Protein 6IIP (pdb70)

Organism: Homo sapiens (NCBI:txid9606)

Foldseek 3Di:
DLADFFFWWFFDDPPDARFTWTQHDDDPPDDADDPQWTWIQTALVRDIDIGHPVRIGGCVVCCVPRVDDDPDPSRVRRSVCVVPPRPD/DDDFPFWKFFADPPDARFTWTFHDDDPPHDDDDPQWTWIATALVRDIDIDHPVGIGGCVVCCVPRVDDDPDRSRVRRSVCVPPPVPD

Radius of gyration: 16.04 Å; Cα contacts (8 Å, |Δi|>4): 344; chains: 2; bounding box: 36×36×45 Å

Secondary structure (DSSP, 8-state):
----TT-EEEE--TTS--EEEEE--PPTTSPPPPTT-EEEEETTT--EEEE-GGGEEEHHHHHHHH----S-HHHHHHHHHHHH-TT-/---TT-EEEE--TTS--EEEEEPP--TTSPPPPTT-EEEEETTT--EEEE-GGGEEEHHHHHHHH----S-HHHHHHHHHHHH-TT-

InterPro domains:
  IPR000313 PWWP domain [PF00855] (12-91)
  IPR000313 PWWP domain [PS50812] (11-68)
  IPR000313 PWWP domain [SM00293] (9-66)

Nearest PDB structures (foldseek):
  6iip-assembly2_B  TM=9.957E-01  e=1.037E-15  Homo sapiens
  6iiq-assembly1_C  TM=9.474E-01  e=8.184E-15  Homo sapiens
  7hhi-assembly1_A  TM=9.814E-01  e=5.064E-14  Homo sapiens
  9grv-assembly3_C  TM=9.609E-01  e=3.971E-14  Homo sapiens
  3zeh-assembly1_A  TM=9.337E-01  e=1.339E-13  Homo sapiens

B-factor: mean 12.04, std 6.03, range [4.04, 37.3]

GO terms:
  GO:0005576 extracellular region (C, HDA)
  GO:0005654 nucleoplasm (C, IDA)
  GO:0005634 nucleus (C, IDA)

Structure (mmCIF, N/CA/C/O backbone):
data_6IIP
#
_entry.id   6IIP
#
_cell.length_a   38.478
_cell.length_b   39.931
_cell.length_c   97.385
_cell.angle_alpha   90.00
_cell.angle_beta   90.00
_cell.angle_gamma   90.00
#
_symmetry.space_group_name_H-M   'P 21 21 21'
#
loop_
_entity.id
_entity.type
_entity.pdbx_description
1 polymer 'Hepatoma-derived growth factor-related protein 3'
2 non-polymer '2-(N-MORPHOLINO)-ETHANESULFONIC ACID'
3 non-polymer 'SULFATE ION'
4 water water
#
loop_
_atom_site.group_PDB
_atom_site.id
_atom_site.type_symbol
_atom_site.label_atom_id
_atom_site.label_alt_id
_atom_site.label_comp_id
_atom_site.label_asym_id
_atom_site.label_entity_id
_atom_site.label_seq_id
_atom_site.pdbx_PDB_ins_code
_atom_site.Cartn_x
_atom_site.Cartn_y
_atom_site.Cartn_z
_atom_site.occupancy
_atom_site.B_iso_or_equiv
_atom_site.auth_seq_id
_atom_site.auth_comp_id
_atom_site.auth_asym_id
_atom_site.auth_atom_id
_atom_site.pdbx_PDB_model_num
ATOM 1 N N . SER A 1 1 ? 3.324 -10.843 -6.785 1.00 25.69 7 SER A N 1
ATOM 2 C CA . SER A 1 1 ? 4.661 -10.826 -7.366 1.00 21.96 7 SER A CA 1
ATOM 3 C C . SER A 1 1 ? 5.111 -9.397 -7.683 1.00 20.35 7 SER A C 1
ATOM 4 O O . SER A 1 1 ? 5.952 -9.188 -8.551 1.00 22.38 7 SER A O 1
ATOM 7 N N . GLU A 1 2 ? 4.558 -8.425 -6.962 1.00 19.18 8 GLU A N 1
ATOM 8 C CA . GLU A 1 2 ? 4.849 -7.010 -7.195 1.00 18.72 8 GLU A CA 1
ATOM 9 C C . GLU A 1 2 ? 6.315 -6.650 -6.899 1.00 15.76 8 GLU A C 1
ATOM 10 O O . GLU A 1 2 ? 6.915 -5.830 -7.589 1.00 18.49 8 GLU A O 1
ATOM 16 N N . TYR A 1 3 ? 6.874 -7.278 -5.868 1.00 11.98 9 TYR A N 1
ATOM 17 C CA . TYR A 1 3 ? 8.254 -7.083 -5.443 1.00 9.09 9 TYR A CA 1
ATOM 18 C C . TYR A 1 3 ? 8.921 -8.430 -5.220 1.00 8.75 9 TYR A C 1
ATOM 19 O O . TYR A 1 3 ? 8.260 -9.411 -4.874 1.00 10.91 9 TYR A O 1
ATOM 28 N N . LYS A 1 4 ? 10.235 -8.461 -5.413 1.00 9.37 10 LYS A N 1
ATOM 29 C CA . LYS A 1 4 ? 11.047 -9.650 -5.207 1.00 10.87 10 LYS A CA 1
ATOM 30 C C . LYS A 1 4 ? 12.249 -9.304 -4.344 1.00 7.87 10 LYS A C 1
ATOM 31 O O . LYS A 1 4 ? 12.680 -8.146 -4.304 1.00 7.16 10 LYS A O 1
ATOM 37 N N . ALA A 1 5 ? 12.797 -10.311 -3.671 1.00 8.56 11 ALA A N 1
ATOM 38 C CA . ALA A 1 5 ? 14.010 -10.125 -2.889 1.00 7.94 11 ALA A CA 1
ATOM 39 C C . ALA A 1 5 ? 15.082 -9.431 -3.717 1.00 6.99 11 ALA A C 1
ATOM 40 O O . ALA A 1 5 ? 15.316 -9.788 -4.874 1.00 8.01 11 ALA A O 1
ATOM 42 N N . GLY A 1 6 ? 15.723 -8.438 -3.104 1.00 5.74 12 GLY A N 1
ATOM 43 C CA . GLY A 1 6 ? 16.758 -7.670 -3.760 1.00 6.84 12 GLY A CA 1
ATOM 44 C C . GLY A 1 6 ? 16.280 -6.364 -4.367 1.00 5.79 12 GLY A C 1
ATOM 45 O O . GLY A 1 6 ? 17.095 -5.489 -4.644 1.00 7.15 12 GLY A O 1
ATOM 46 N N . ASP A 1 7 ? 14.974 -6.217 -4.585 1.00 5.81 13 ASP A N 1
ATOM 47 C CA . ASP A 1 7 ? 14.483 -4.985 -5.193 1.00 5.73 13 ASP A CA 1
ATOM 48 C C . ASP A 1 7 ? 14.787 -3.788 -4.288 1.00 5.06 13 ASP A C 1
ATOM 49 O O . ASP A 1 7 ? 14.583 -3.838 -3.072 1.00 5.81 13 ASP A O 1
ATOM 54 N N . LEU A 1 8 ? 15.215 -2.697 -4.910 1.00 5.62 14 LEU A N 1
ATOM 55 C CA . LEU A 1 8 ? 15.444 -1.441 -4.216 1.00 5.39 14 LEU A CA 1
ATOM 56 C C . LEU A 1 8 ? 14.166 -0.615 -4.224 1.00 5.37 14 LEU A C 1
ATOM 57 O O . LEU A 1 8 ? 13.490 -0.500 -5.247 1.00 6.02 14 LEU A O 1
ATOM 62 N N . VAL A 1 9 ? 13.853 -0.027 -3.075 1.00 5.18 15 VAL A N 1
ATOM 63 C CA . VAL A 1 9 ? 12.596 0.686 -2.894 1.00 5.48 15 VAL A CA 1
ATOM 64 C C . VAL A 1 9 ? 12.787 1.908 -2.010 1.00 4.80 15 VAL A C 1
ATOM 65 O O . VAL A 1 9 ? 13.816 2.066 -1.356 1.00 5.32 15 VAL A O 1
ATOM 69 N N . PHE A 1 10 ? 11.773 2.765 -1.995 1.00 5.16 16 PHE A N 1
ATOM 70 C CA . PHE A 1 10 ? 11.504 3.600 -0.828 1.00 5.15 16 PHE A CA 1
ATOM 71 C C . PHE A 1 10 ? 10.388 2.924 -0.038 1.00 5.42 16 PHE A C 1
ATOM 72 O O . PHE A 1 10 ? 9.397 2.454 -0.608 1.00 6.36 16 PHE A O 1
ATOM 80 N N . ALA A 1 11 ? 10.566 2.881 1.280 1.00 5.31 17 ALA A N 1
ATOM 81 C CA . ALA A 1 11 ? 9.622 2.247 2.182 1.00 5.49 17 ALA A CA 1
ATOM 82 C C . ALA A 1 11 ? 9.070 3.286 3.142 1.00 5.57 17 ALA A C 1
ATOM 83 O O . ALA A 1 11 ? 9.836 4.019 3.765 1.00 5.77 17 ALA A O 1
ATOM 85 N N . LYS A 1 12 ? 7.745 3.348 3.241 1.00 5.69 18 LYS A N 1
ATOM 86 C CA . LYS A 1 12 ? 7.073 4.337 4.066 1.00 6.49 18 LYS A CA 1
ATOM 87 C C . LYS A 1 12 ? 6.615 3.738 5.382 1.00 6.22 18 LYS A C 1
ATOM 88 O O . LYS A 1 12 ? 5.774 2.837 5.399 1.00 7.47 18 LYS A O 1
ATOM 94 N N . MET A 1 13 ? 7.171 4.262 6.470 1.00 7.16 19 MET A N 1
ATOM 95 C CA . MET A 1 13 ? 6.750 3.987 7.835 1.00 8.24 19 MET A CA 1
ATOM 96 C C . MET A 1 13 ? 6.039 5.220 8.363 1.00 8.23 19 MET A C 1
ATOM 97 O O . MET A 1 13 ? 6.514 6.345 8.175 1.00 9.49 19 MET A O 1
ATOM 102 N N . LYS A 1 14 ? 4.899 5.027 9.011 1.00 9.72 20 LYS A N 1
ATOM 103 C CA . LYS A 1 14 ? 4.171 6.153 9.570 1.00 11.10 20 LYS A CA 1
ATOM 104 C C . LYS A 1 14 ? 5.064 6.969 10.516 1.00 10.24 20 LYS A C 1
ATOM 105 O O . LYS A 1 14 ? 5.719 6.421 11.399 1.00 11.48 20 LYS A O 1
ATOM 111 N N . GLY A 1 15 ? 5.101 8.280 10.303 1.00 12.28 21 GLY A N 1
ATOM 112 C CA . GLY A 1 15 ? 5.921 9.172 11.105 1.00 12.77 21 GLY A CA 1
ATOM 113 C C . GLY A 1 15 ? 7.306 9.465 10.550 1.00 10.19 21 GLY A C 1
ATOM 114 O O . GLY A 1 15 ? 8.039 10.271 11.120 1.00 11.74 21 GLY A O 1
ATOM 115 N N . TYR A 1 16 ? 7.671 8.817 9.446 1.00 8.20 22 TYR A N 1
ATOM 116 C CA . TYR A 1 16 ? 8.994 8.973 8.853 1.00 8.18 22 TYR A CA 1
ATOM 117 C C . TYR A 1 16 ? 8.905 9.217 7.359 1.00 7.89 22 TYR A C 1
ATOM 118 O O . TYR A 1 16 ? 7.968 8.765 6.702 1.00 8.49 22 TYR A O 1
ATOM 127 N N . PRO A 1 17 ? 9.895 9.927 6.808 1.00 7.38 23 PRO A N 1
ATOM 128 C CA . PRO A 1 17 ? 9.906 10.117 5.358 1.00 7.42 23 PRO A CA 1
ATOM 129 C C . PRO A 1 17 ? 10.107 8.802 4.615 1.00 6.12 23 PRO A C 1
ATOM 130 O O . PRO A 1 17 ? 10.762 7.882 5.118 1.00 6.41 23 PRO A O 1
ATOM 134 N N . HIS A 1 18 ? 9.550 8.721 3.410 1.00 6.21 24 HIS A N 1
ATOM 135 C CA . HIS A 1 18 ? 9.808 7.602 2.511 1.00 5.52 24 HIS A CA 1
ATOM 136 C C . HIS A 1 18 ? 11.307 7.310 2.503 1.00 4.50 24 HIS A C 1
ATOM 137 O O . HIS A 1 18 ? 12.101 8.207 2.227 1.00 5.37 24 HIS A O 1
ATOM 144 N N . TRP A 1 19 ? 11.690 6.073 2.808 1.00 5.08 25 TRP A N 1
ATOM 145 C CA . TRP A 1 19 ? 13.055 5.766 3.246 1.00 5.14 25 TRP A CA 1
ATOM 146 C C . TRP A 1 19 ? 13.749 4.792 2.296 1.00 4.99 25 TRP A C 1
ATOM 147 O O . TRP A 1 19 ? 13.171 3.768 1.956 1.00 4.87 25 TRP A O 1
ATOM 158 N N . PRO A 1 20 ? 15.005 5.071 1.886 1.00 4.81 26 PRO A N 1
ATOM 159 C CA . PRO A 1 20 ? 15.688 4.111 1.006 1.00 5.08 26 PRO A CA 1
ATOM 160 C C . PRO A 1 20 ? 15.834 2.744 1.671 1.00 4.66 26 PRO A C 1
ATOM 161 O O . PRO A 1 20 ? 16.278 2.656 2.826 1.00 4.88 26 PRO A O 1
ATOM 165 N N . ALA A 1 21 ? 15.477 1.692 0.941 1.00 4.84 27 ALA A N 1
ATOM 166 C CA . ALA A 1 21 ? 15.400 0.378 1.530 1.00 4.48 27 ALA A CA 1
ATOM 167 C C . ALA A 1 21 ? 15.505 -0.702 0.451 1.00 4.04 27 ALA A C 1
ATOM 168 O O . ALA A 1 21 ? 15.551 -0.396 -0.752 1.00 4.77 27 ALA A O 1
ATOM 170 N N . ARG A 1 22 ? 15.561 -1.959 0.886 1.00 5.08 28 ARG A N 1
ATOM 171 C CA . ARG A 1 22 ? 15.523 -3.087 -0.036 1.00 4.99 28 ARG A CA 1
ATOM 172 C C . ARG A 1 22 ? 14.570 -4.134 0.498 1.00 4.73 28 ARG A C 1
ATOM 173 O O . ARG A 1 22 ? 14.320 -4.228 1.708 1.00 5.10 28 ARG A O 1
ATOM 181 N N . ILE A 1 23 ? 14.046 -4.935 -0.419 1.00 5.24 29 ILE A N 1
ATOM 182 C CA . ILE A 1 23 ? 13.329 -6.146 -0.065 1.00 4.95 29 ILE A CA 1
ATOM 183 C C . ILE A 1 23 ? 14.383 -7.167 0.359 1.00 5.17 29 ILE A C 1
ATOM 184 O O . ILE A 1 23 ? 15.184 -7.630 -0.455 1.00 5.79 29 ILE A O 1
ATOM 189 N N . ASP A 1 24 ? 14.414 -7.497 1.642 1.00 5.71 30 ASP A N 1
ATOM 190 C CA . ASP A 1 24 ? 15.442 -8.375 2.177 1.00 6.32 30 ASP A CA 1
ATOM 191 C C . ASP A 1 24 ? 15.115 -9.823 1.848 1.00 6.62 30 ASP A C 1
ATOM 192 O O . ASP A 1 24 ? 13.952 -10.180 1.667 1.00 8.68 30 ASP A O 1
ATOM 197 N N . GLU A 1 25 ? 16.153 -10.652 1.750 1.00 7.74 31 GLU A N 1
ATOM 198 C CA . GLU A 1 25 ? 15.980 -12.098 1.725 1.00 8.14 31 GLU A CA 1
ATOM 199 C C . GLU A 1 25 ? 16.375 -12.618 3.103 1.00 7.66 31 GLU A C 1
ATOM 200 O O . GLU A 1 25 ? 17.562 -12.738 3.408 1.00 9.20 31 GLU A O 1
ATOM 206 N N . LEU A 1 26 ? 15.380 -12.896 3.940 1.00 8.47 32 LEU A N 1
ATOM 207 C CA . LEU A 1 26 ? 15.633 -13.302 5.317 1.00 8.25 32 LEU A CA 1
ATOM 208 C C . LEU A 1 26 ? 16.355 -14.634 5.371 1.00 8.12 32 LEU A C 1
ATOM 209 O O . LEU A 1 26 ? 16.129 -15.494 4.530 1.00 8.78 32 LEU A O 1
ATOM 214 N N . PRO A 1 27 ? 17.215 -14.821 6.378 1.00 8.71 33 PRO A N 1
ATOM 215 C CA . PRO A 1 27 ? 17.833 -16.136 6.556 1.00 8.27 33 PRO A CA 1
ATOM 216 C C . PRO A 1 27 ? 16.796 -17.212 6.830 1.00 7.35 33 PRO A C 1
ATOM 217 O O . PRO A 1 27 ? 15.737 -16.941 7.404 1.00 8.46 33 PRO A O 1
ATOM 221 N N . GLU A 1 28 ? 17.112 -18.433 6.427 1.00 7.94 34 GLU A N 1
ATOM 222 C CA . GLU A 1 28 ? 16.288 -19.570 6.787 1.00 9.04 34 GLU A CA 1
ATOM 223 C C . GLU A 1 28 ? 16.142 -19.611 8.303 1.00 9.78 34 GLU A C 1
ATOM 224 O O . GLU A 1 28 ? 17.117 -19.456 9.038 1.00 12.09 34 GLU A O 1
ATOM 230 N N . GLY A 1 29 ? 14.917 -19.791 8.772 1.00 10.52 35 GLY A N 1
ATOM 231 C CA . GLY A 1 29 ? 14.669 -19.848 10.198 1.00 11.38 35 GLY A CA 1
ATOM 232 C C . GLY A 1 29 ? 14.161 -18.544 10.779 1.00 10.35 35 GLY A C 1
ATOM 233 O O . GLY A 1 29 ? 13.582 -18.544 11.865 1.00 12.84 35 GLY A O 1
ATOM 234 N N . ALA A 1 30 ? 14.367 -17.432 10.074 1.00 8.61 36 ALA A N 1
ATOM 235 C CA . ALA A 1 30 ? 13.861 -16.150 10.547 1.00 9.19 36 ALA A CA 1
ATOM 236 C C . ALA A 1 30 ? 12.341 -16.127 10.465 1.00 8.47 36 ALA A C 1
ATOM 237 O O . ALA A 1 30 ? 11.750 -16.737 9.574 1.00 10.71 36 ALA A O 1
ATOM 239 N N . VAL A 1 31 ? 11.709 -15.431 11.402 1.00 8.47 37 VAL A N 1
ATOM 240 C CA . VAL A 1 31 ? 10.270 -15.218 11.345 1.00 8.25 37 VAL A CA 1
ATOM 241 C C . VAL A 1 31 ? 9.915 -14.460 10.070 1.00 8.01 37 VAL A C 1
ATOM 242 O O . VAL A 1 31 ? 10.510 -13.425 9.758 1.00 8.86 37 VAL A O 1
ATOM 246 N N . LYS A 1 32 ? 8.949 -15.001 9.333 1.00 8.82 38 LYS A N 1
ATOM 247 C CA . LYS A 1 32 ? 8.524 -14.419 8.071 1.00 9.39 38 LYS A CA 1
ATOM 248 C C . LYS A 1 32 ? 7.412 -13.399 8.263 1.00 8.46 38 LYS A C 1
ATOM 249 O O . LYS A 1 32 ? 6.627 -13.483 9.205 1.00 9.20 38 LYS A O 1
ATOM 255 N N . PRO A 1 33 ? 7.333 -12.426 7.354 1.00 8.24 39 PRO A N 1
ATOM 256 C CA . PRO A 1 33 ? 6.179 -11.530 7.386 1.00 7.75 39 PRO A CA 1
ATOM 257 C C . PRO A 1 33 ? 4.866 -12.248 7.084 1.00 6.75 39 PRO A C 1
ATOM 258 O O . PRO A 1 33 ? 4.875 -13.333 6.489 1.00 8.17 39 PRO A O 1
ATOM 262 N N . PRO A 1 34 ? 3.734 -11.624 7.445 1.00 6.79 40 PRO A N 1
ATOM 263 C CA . PRO A 1 34 ? 2.458 -12.046 6.871 1.00 6.91 40 PRO A CA 1
ATOM 264 C C . PRO A 1 34 ? 2.587 -12.163 5.350 1.00 5.80 40 PRO A C 1
ATOM 265 O O . PRO A 1 34 ? 3.373 -11.432 4.740 1.00 6.19 40 PRO A O 1
ATOM 269 N N . ALA A 1 35 ? 1.811 -13.061 4.755 1.00 5.88 41 ALA A N 1
ATOM 270 C CA . ALA A 1 35 ? 2.008 -13.440 3.356 1.00 5.74 41 ALA A CA 1
ATOM 271 C C . ALA A 1 35 ? 1.800 -12.300 2.360 1.00 5.78 41 ALA A C 1
ATOM 272 O O . ALA A 1 35 ? 2.298 -12.383 1.231 1.00 6.59 41 ALA A O 1
ATOM 274 N N . ASN A 1 36 ? 1.061 -11.261 2.758 1.00 5.37 42 ASN A N 1
ATOM 275 C CA . ASN A 1 36 ? 0.844 -10.096 1.901 1.00 6.18 42 ASN A CA 1
ATOM 276 C C . ASN A 1 36 ? 1.904 -9.021 2.063 1.00 5.79 42 ASN A C 1
ATOM 277 O O . ASN A 1 36 ? 1.840 -7.986 1.398 1.00 7.30 42 ASN A O 1
ATOM 282 N N . LYS A 1 37 ? 2.869 -9.255 2.949 1.00 5.53 43 LYS A N 1
ATOM 283 C CA . LYS A 1 37 ? 3.895 -8.265 3.236 1.00 5.46 43 LYS A CA 1
ATOM 284 C C . LYS A 1 37 ? 5.271 -8.762 2.798 1.00 5.53 43 LYS A C 1
ATOM 285 O O . LYS A 1 37 ? 5.412 -9.869 2.257 1.00 7.71 43 LYS A O 1
ATOM 291 N N . TYR A 1 38 ? 6.255 -7.892 2.991 1.00 5.21 44 TYR A N 1
ATOM 292 C CA . TYR A 1 38 ? 7.623 -8.099 2.573 1.00 5.80 44 TYR A CA 1
ATOM 293 C C . TYR A 1 38 ? 8.549 -7.757 3.724 1.00 5.11 44 TYR A C 1
ATOM 294 O O . TYR A 1 38 ? 8.273 -6.824 4.470 1.00 5.53 44 TYR A O 1
ATOM 303 N N . PRO A 1 39 ? 9.686 -8.467 3.837 1.00 5.41 45 PRO A N 1
ATOM 304 C CA . PRO A 1 39 ? 10.709 -8.079 4.806 1.00 5.56 45 PRO A CA 1
ATOM 305 C C . PRO A 1 39 ? 11.523 -6.927 4.234 1.00 4.59 45 PRO A C 1
ATOM 306 O O . PRO A 1 39 ? 12.091 -7.048 3.147 1.00 6.64 45 PRO A O 1
ATOM 310 N N . ILE A 1 40 ? 11.557 -5.813 4.949 1.00 4.92 46 ILE A N 1
ATOM 311 C CA . ILE A 1 40 ? 12.237 -4.617 4.500 1.00 5.14 46 ILE A CA 1
ATOM 312 C C . ILE A 1 40 ? 13.486 -4.368 5.350 1.00 4.73 46 ILE A C 1
ATOM 313 O O . ILE A 1 40 ? 13.443 -4.448 6.578 1.00 6.09 46 ILE A O 1
ATOM 318 N N . PHE A 1 41 ? 14.596 -4.077 4.679 1.00 4.55 47 PHE A N 1
ATOM 319 C CA . PHE A 1 41 ? 15.839 -3.648 5.304 1.00 4.59 47 PHE A CA 1
ATOM 320 C C . PHE A 1 41 ? 16.041 -2.185 4.941 1.00 4.50 47 PHE A C 1
ATOM 321 O O . PHE A 1 41 ? 16.084 -1.838 3.759 1.00 5.20 47 PHE A O 1
ATOM 329 N N . PHE A 1 42 ? 16.103 -1.325 5.954 1.00 4.47 48 PHE A N 1
ATOM 330 C CA . PHE A 1 42 ? 16.243 0.109 5.762 1.00 4.44 48 PHE A CA 1
ATOM 331 C C . PHE A 1 42 ? 17.715 0.496 5.662 1.00 4.42 48 PHE A C 1
ATOM 332 O O . PHE A 1 42 ? 18.509 0.195 6.558 1.00 5.06 48 PHE A O 1
ATOM 340 N N . PHE A 1 43 ? 18.084 1.155 4.570 1.00 4.42 49 PHE A N 1
ATOM 341 C CA . PHE A 1 43 ? 19.457 1.612 4.451 1.00 4.33 49 PHE A CA 1
ATOM 342 C C . PHE A 1 43 ? 19.768 2.715 5.469 1.00 4.69 49 PHE A C 1
ATOM 343 O O . PHE A 1 43 ? 18.877 3.428 5.944 1.00 5.17 49 PHE A O 1
ATOM 351 N N . GLY A 1 44 ? 21.053 2.815 5.805 1.00 5.27 50 GLY A N 1
ATOM 352 C CA . GLY A 1 44 ? 21.525 3.822 6.732 1.00 5.53 50 GLY A CA 1
ATOM 353 C C . GLY A 1 44 ? 21.425 3.345 8.166 1.00 5.25 50 GLY A C 1
ATOM 354 O O . GLY A 1 44 ? 22.420 3.249 8.878 1.00 7.56 50 GLY A O 1
ATOM 355 N N . THR A 1 45 ? 20.208 3.017 8.583 1.00 5.48 51 THR A N 1
ATOM 356 C CA . THR A 1 45 ? 19.962 2.571 9.946 1.00 5.38 51 THR A CA 1
ATOM 357 C C . THR A 1 45 ? 20.048 1.052 10.112 1.00 4.96 51 THR A C 1
ATOM 358 O O . THR A 1 45 ? 20.272 0.567 11.223 1.00 6.16 51 THR A O 1
ATOM 362 N N . HIS A 1 46 ? 19.832 0.315 9.023 1.00 5.18 52 HIS A N 1
ATOM 363 C CA . HIS A 1 46 ? 19.815 -1.150 9.008 1.00 5.58 52 HIS A CA 1
ATOM 364 C C . HIS A 1 46 ? 18.676 -1.723 9.864 1.00 5.20 52 HIS A C 1
ATOM 365 O O . HIS A 1 46 ? 18.725 -2.876 10.282 1.00 6.23 52 HIS A O 1
ATOM 372 N N . GLU A 1 47 ? 17.638 -0.922 10.068 1.00 5.57 53 GLU A N 1
ATOM 373 C CA . GLU A 1 47 ? 16.428 -1.391 10.715 1.00 5.31 53 GLU A CA 1
ATOM 374 C C . GLU A 1 47 ? 15.718 -2.396 9.818 1.00 5.19 53 GLU A C 1
ATOM 375 O O . GLU A 1 47 ? 15.952 -2.439 8.606 1.00 5.26 53 GLU A O 1
ATOM 381 N N . THR A 1 48 ? 14.840 -3.190 10.420 1.00 5.27 54 THR A N 1
ATOM 382 C CA . THR A 1 48 ? 14.106 -4.213 9.687 1.00 5.53 54 THR A CA 1
ATOM 383 C C . THR A 1 48 ? 12.637 -4.219 10.098 1.00 5.46 54 THR A C 1
ATOM 384 O O . THR A 1 48 ? 12.321 -4.243 11.289 1.00 6.71 54 THR A O 1
ATOM 388 N N . ALA A 1 49 ? 11.742 -4.208 9.117 1.00 6.02 55 ALA A N 1
ATOM 389 C CA . ALA A 1 49 ? 10.314 -4.239 9.410 1.00 5.78 55 ALA A CA 1
ATOM 390 C C . ALA A 1 49 ? 9.562 -4.942 8.300 1.00 5.18 55 ALA A C 1
ATOM 391 O O . ALA A 1 49 ? 10.090 -5.131 7.205 1.00 7.93 55 ALA A O 1
ATOM 393 N N . PHE A 1 50 ? 8.322 -5.314 8.587 1.00 5.24 56 PHE A N 1
ATOM 394 C CA . PHE A 1 50 ? 7.435 -5.927 7.609 1.00 5.74 56 PHE A CA 1
ATOM 395 C C . PHE A 1 50 ? 6.483 -4.856 7.066 1.00 5.75 56 PHE A C 1
ATOM 396 O O . PHE A 1 50 ? 5.806 -4.180 7.849 1.00 7.09 56 PHE A O 1
ATOM 404 N N . LEU A 1 51 ? 6.411 -4.719 5.740 1.00 5.50 57 LEU A N 1
ATOM 405 C CA . LEU A 1 51 ? 5.525 -3.741 5.112 1.00 5.58 57 LEU A CA 1
ATOM 406 C C . LEU A 1 51 ? 4.777 -4.354 3.949 1.00 5.74 57 LEU A C 1
ATOM 407 O O . LEU A 1 51 ? 5.317 -5.191 3.225 1.00 6.78 57 LEU A O 1
ATOM 412 N N . GLY A 1 52 ? 3.541 -3.901 3.757 1.00 6.18 58 GLY A N 1
ATOM 413 C CA . GLY A 1 52 ? 2.765 -4.264 2.586 1.00 6.52 58 GLY A CA 1
ATOM 414 C C . GLY A 1 52 ? 3.078 -3.392 1.383 1.00 6.06 58 GLY A C 1
ATOM 415 O O . GLY A 1 52 ? 3.754 -2.362 1.487 1.00 6.16 58 GLY A O 1
ATOM 416 N N . PRO A 1 53 ? 2.570 -3.797 0.216 1.00 6.45 59 PRO A N 1
ATOM 417 C CA . PRO A 1 53 ? 2.899 -3.118 -1.040 1.00 7.07 59 PRO A CA 1
ATOM 418 C C . PRO A 1 53 ? 2.462 -1.653 -1.104 1.00 6.10 59 PRO A C 1
ATOM 419 O O . PRO A 1 53 ? 3.100 -0.880 -1.828 1.00 6.98 59 PRO A O 1
ATOM 423 N N . LYS A 1 54 ? 1.428 -1.260 -0.366 1.00 6.33 60 LYS A N 1
ATOM 424 C CA . LYS A 1 54 ? 0.991 0.133 -0.430 1.00 6.87 60 LYS A CA 1
ATOM 425 C C . LYS A 1 54 ? 2.010 1.076 0.206 1.00 6.84 60 LYS A C 1
ATOM 426 O O . LYS A 1 54 ? 1.947 2.288 -0.003 1.00 8.80 60 LYS A O 1
ATOM 432 N N . ASP A 1 55 ? 2.953 0.518 0.963 1.00 6.02 61 ASP A N 1
ATOM 433 C CA . ASP A 1 55 ? 3.971 1.317 1.628 1.00 6.23 61 ASP A CA 1
ATOM 434 C C . ASP A 1 55 ? 5.331 1.232 0.934 1.00 5.99 61 ASP A C 1
ATOM 435 O O . ASP A 1 55 ? 6.332 1.701 1.467 1.00 7.04 61 ASP A O 1
ATOM 440 N N . LEU A 1 56 ? 5.355 0.660 -0.268 1.00 5.94 62 LEU A N 1
ATOM 441 C CA . LEU A 1 56 ? 6.592 0.464 -1.028 1.00 5.60 62 LEU A CA 1
ATOM 442 C C . LEU A 1 56 ? 6.506 1.150 -2.389 1.00 5.84 62 LEU A C 1
ATOM 443 O O . LEU A 1 56 ? 5.437 1.202 -3.005 1.00 6.86 62 LEU A O 1
ATOM 448 N N . PHE A 1 57 ? 7.648 1.653 -2.849 1.00 5.72 63 PHE A N 1
ATOM 449 C CA . PHE A 1 57 ? 7.740 2.456 -4.063 1.00 6.53 63 PHE A CA 1
ATOM 450 C C . PHE A 1 57 ? 9.053 2.103 -4.760 1.00 6.57 63 PHE A C 1
ATOM 451 O O . PHE A 1 57 ? 10.105 2.167 -4.135 1.00 7.07 63 PHE A O 1
ATOM 459 N N . PRO A 1 58 ? 9.013 1.728 -6.047 1.00 6.43 64 PRO A N 1
ATOM 460 C CA . PRO A 1 58 ? 10.289 1.369 -6.682 1.00 6.80 64 PRO A CA 1
ATOM 461 C C . PRO A 1 58 ? 11.303 2.514 -6.653 1.00 5.81 64 PRO A C 1
ATOM 462 O O . PRO A 1 58 ? 10.964 3.669 -6.904 1.00 6.31 64 PRO A O 1
ATOM 466 N N . TYR A 1 59 ? 12.553 2.174 -6.347 1.00 6.13 65 TYR A N 1
ATOM 467 C CA . TYR A 1 59 ? 13.588 3.169 -6.092 1.00 5.77 65 TYR A CA 1
ATOM 468 C C . TYR A 1 59 ? 13.832 4.116 -7.264 1.00 5.74 65 TYR A C 1
ATOM 469 O O . TYR A 1 59 ? 13.762 5.332 -7.109 1.00 6.19 65 TYR A O 1
ATOM 478 N N . LYS A 1 60 ? 14.151 3.579 -8.432 1.00 6.38 66 LYS A N 1
ATOM 479 C CA . LYS A 1 60 ? 14.520 4.454 -9.536 1.00 7.49 66 LYS A CA 1
ATOM 480 C C . LYS A 1 60 ? 13.336 5.316 -9.974 1.00 7.25 66 LYS A C 1
ATOM 481 O O . LYS A 1 60 ? 13.519 6.481 -10.323 1.00 7.55 66 LYS A O 1
ATOM 487 N N . GLU A 1 61 ? 12.131 4.751 -9.951 1.00 7.31 67 GLU A N 1
ATOM 488 C CA . GLU A 1 61 ? 10.942 5.489 -10.351 1.00 7.27 67 GLU A CA 1
ATOM 489 C C . GLU A 1 61 ? 10.734 6.733 -9.500 1.00 6.42 67 GLU A C 1
ATOM 490 O O . GLU A 1 61 ? 10.318 7.773 -10.012 1.00 7.91 67 GLU A O 1
ATOM 496 N N . TYR A 1 62 ? 11.012 6.621 -8.205 1.00 5.87 68 TYR A N 1
ATOM 497 C CA . TYR A 1 62 ? 10.659 7.680 -7.270 1.00 6.19 68 TYR A CA 1
ATOM 498 C C . TYR A 1 62 ? 11.853 8.451 -6.702 1.00 6.56 68 TYR A C 1
ATOM 499 O O . TYR A 1 62 ? 11.650 9.382 -5.927 1.00 7.99 68 TYR A O 1
ATOM 508 N N . LYS A 1 63 ? 13.086 8.116 -7.086 1.00 6.55 69 LYS A N 1
ATOM 509 C CA . LYS A 1 63 ? 14.223 8.738 -6.411 1.00 7.95 69 LYS A CA 1
ATOM 510 C C . LYS A 1 63 ? 14.336 10.236 -6.684 1.00 7.90 69 LYS A C 1
ATOM 511 O O . LYS A 1 63 ? 14.792 10.968 -5.814 1.00 8.55 69 LYS A O 1
ATOM 517 N N . ASP A 1 64 ? 13.897 10.713 -7.844 1.00 7.78 70 ASP A N 1
ATOM 518 C CA . ASP A 1 64 ? 13.990 12.145 -8.092 1.00 10.65 70 ASP A CA 1
ATOM 519 C C . ASP A 1 64 ? 13.089 12.945 -7.138 1.00 10.86 70 ASP A C 1
ATOM 520 O O . ASP A 1 64 ? 13.428 14.071 -6.763 1.00 15.38 70 ASP A O 1
ATOM 525 N N . LYS A 1 65 ? 11.974 12.361 -6.709 1.00 9.58 71 LYS A N 1
ATOM 526 C CA . LYS A 1 65 ? 11.101 13.034 -5.752 1.00 9.41 71 LYS A CA 1
ATOM 527 C C . LYS A 1 65 ? 11.456 12.703 -4.296 1.00 8.11 71 LYS A C 1
ATOM 528 O O . LYS A 1 65 ? 11.477 13.593 -3.441 1.00 10.03 71 LYS A O 1
ATOM 534 N N . PHE A 1 66 ? 11.725 11.427 -4.019 1.00 7.41 72 PHE A N 1
ATOM 535 C CA . PHE A 1 66 ? 11.843 10.958 -2.636 1.00 6.86 72 PHE A CA 1
ATOM 536 C C . PHE A 1 66 ? 13.291 10.918 -2.132 1.00 7.30 72 PHE A C 1
ATOM 537 O O . PHE A 1 66 ? 13.532 10.767 -0.930 1.00 8.22 72 PHE A O 1
ATOM 545 N N . GLY A 1 67 ? 14.254 11.015 -3.043 1.00 7.73 73 GLY A N 1
ATOM 546 C CA . GLY A 1 67 ? 15.653 10.869 -2.684 1.00 8.47 73 GLY A CA 1
ATOM 547 C C . GLY A 1 67 ? 16.291 12.173 -2.257 1.00 11.21 73 GLY A C 1
ATOM 548 O O . GLY A 1 67 ? 17.416 12.478 -2.652 1.00 18.99 73 GLY A O 1
ATOM 549 N N . LYS A 1 68 ? 15.571 12.936 -1.441 1.00 13.94 74 LYS A N 1
ATOM 550 C CA . LYS A 1 68 ? 16.044 14.215 -0.924 1.00 11.82 74 LYS A CA 1
ATOM 551 C C . LYS A 1 68 ? 16.634 14.038 0.462 1.00 9.55 74 LYS A C 1
ATOM 552 O O . LYS A 1 68 ? 16.156 13.210 1.235 1.00 10.49 74 LYS A O 1
ATOM 558 N N . SER A 1 69 ? 17.666 14.812 0.784 1.00 9.10 75 SER A N 1
ATOM 559 C CA . SER A 1 69 ? 18.277 14.714 2.102 1.00 8.72 75 SER A CA 1
ATOM 560 C C . SER A 1 69 ? 17.293 15.137 3.190 1.00 9.36 75 SER A C 1
ATOM 561 O O . SER A 1 69 ? 16.292 15.806 2.923 1.00 10.53 75 SER A O 1
ATOM 564 N N . ASN A 1 70 ? 17.590 14.719 4.413 1.00 9.46 76 ASN A N 1
ATOM 565 C CA . ASN A 1 70 ? 16.656 14.801 5.525 1.00 9.70 76 ASN A CA 1
ATOM 566 C C . ASN A 1 70 ? 17.417 15.292 6.748 1.00 8.98 76 ASN A C 1
ATOM 567 O O . ASN A 1 70 ? 18.653 15.292 6.759 1.00 10.30 76 ASN A O 1
ATOM 572 N N . LYS A 1 71 ? 16.687 15.709 7.778 1.00 9.21 77 LYS A N 1
ATOM 573 C CA . LYS A 1 71 ? 17.331 16.128 9.010 1.00 9.43 77 LYS A CA 1
ATOM 574 C C . LYS A 1 71 ? 18.060 14.964 9.673 1.00 8.23 77 LYS A C 1
ATOM 575 O O . LYS A 1 71 ? 19.020 15.181 10.400 1.00 10.27 77 LYS A O 1
ATOM 581 N N . ARG A 1 72 ? 17.605 13.737 9.423 1.00 8.08 78 ARG A N 1
ATOM 582 C CA . ARG A 1 72 ? 18.166 12.564 10.079 1.00 7.73 78 ARG A CA 1
ATOM 583 C C . ARG A 1 72 ? 19.433 12.067 9.388 1.00 7.66 78 ARG A C 1
ATOM 584 O O . ARG A 1 72 ? 19.407 11.680 8.214 1.00 7.62 78 ARG A O 1
ATOM 592 N N . LYS A 1 73 ? 20.535 12.048 10.131 1.00 8.32 79 LYS A N 1
ATOM 593 C CA . LYS A 1 73 ? 21.802 11.551 9.608 1.00 7.47 79 LYS A CA 1
ATOM 594 C C . LYS A 1 73 ? 21.663 10.150 9.008 1.00 7.20 79 LYS A C 1
ATOM 595 O O . LYS A 1 73 ? 22.230 9.861 7.949 1.00 6.93 79 LYS A O 1
ATOM 601 N N . GLY A 1 74 ? 20.909 9.282 9.674 1.00 7.39 80 GLY A N 1
ATOM 602 C CA . GLY A 1 74 ? 20.732 7.925 9.198 1.00 8.25 80 GLY A CA 1
ATOM 603 C C . GLY A 1 74 ? 20.047 7.859 7.845 1.00 6.59 80 GLY A C 1
ATOM 604 O O . GLY A 1 74 ? 20.319 6.965 7.042 1.00 6.81 80 GLY A O 1
ATOM 605 N N . PHE A 1 75 ? 19.143 8.800 7.595 1.00 6.69 81 PHE A N 1
ATOM 606 C CA . PHE A 1 75 ? 18.491 8.884 6.288 1.00 6.09 81 PHE A CA 1
ATOM 607 C C . PHE A 1 75 ? 19.517 9.204 5.190 1.00 5.85 81 PHE A C 1
ATOM 608 O O . PHE A 1 75 ? 19.561 8.574 4.127 1.00 6.17 81 PHE A O 1
ATOM 616 N N . ASN A 1 76 ? 20.344 10.206 5.456 1.00 5.88 82 ASN A N 1
ATOM 617 C CA . ASN A 1 76 ? 21.336 10.631 4.487 1.00 5.95 82 ASN A CA 1
ATOM 618 C C . ASN A 1 76 ? 22.378 9.548 4.232 1.00 6.14 82 ASN A C 1
ATOM 619 O O . ASN A 1 76 ? 22.805 9.336 3.093 1.00 6.60 82 ASN A O 1
ATOM 624 N N . GLU A 1 77 ? 22.774 8.852 5.291 1.00 6.11 83 GLU A N 1
ATOM 625 C CA . GLU A 1 77 ? 23.642 7.697 5.129 1.00 6.44 83 GLU A CA 1
ATOM 626 C C . GLU A 1 77 ? 22.952 6.587 4.340 1.00 5.63 83 GLU A C 1
ATOM 627 O O . GLU A 1 77 ? 23.600 5.867 3.590 1.00 6.52 83 GLU A O 1
ATOM 633 N N . GLY A 1 78 ? 21.637 6.469 4.489 1.00 5.63 84 GLY A N 1
ATOM 634 C CA . GLY A 1 78 ? 20.864 5.508 3.718 1.00 5.36 84 GLY A CA 1
ATOM 635 C C . GLY A 1 78 ? 20.829 5.805 2.227 1.00 5.24 84 GLY A C 1
ATOM 636 O O . GLY A 1 78 ? 20.895 4.888 1.412 1.00 5.90 84 GLY A O 1
ATOM 637 N N . LEU A 1 79 ? 20.716 7.082 1.874 1.00 5.46 85 LEU A N 1
ATOM 638 C CA . LEU A 1 79 ? 20.798 7.478 0.469 1.00 6.43 85 LEU A CA 1
ATOM 639 C C . LEU A 1 79 ? 22.163 7.083 -0.104 1.00 6.49 85 LEU A C 1
ATOM 640 O O . LEU A 1 79 ? 22.254 6.615 -1.235 1.00 7.67 85 LEU A O 1
ATOM 645 N N . TRP A 1 80 ? 23.227 7.285 0.665 1.00 6.15 86 TRP A N 1
ATOM 646 C CA . TRP A 1 80 ? 24.544 6.871 0.203 1.00 6.70 86 TRP A CA 1
ATOM 647 C C . TRP A 1 80 ? 24.593 5.357 -0.006 1.00 5.99 86 TRP A C 1
ATOM 648 O O . TRP A 1 80 ? 25.114 4.886 -1.015 1.00 6.63 86 TRP A O 1
ATOM 659 N N . GLU A 1 81 ? 24.066 4.591 0.943 1.00 5.80 87 GLU A N 1
ATOM 660 C CA . GLU A 1 81 ? 24.137 3.139 0.852 1.00 6.16 87 GLU A CA 1
ATOM 661 C C . GLU A 1 81 ? 23.362 2.577 -0.330 1.00 6.37 87 GLU A C 1
ATOM 662 O O . GLU A 1 81 ? 23.844 1.660 -0.993 1.00 7.31 87 GLU A O 1
ATOM 668 N N . ILE A 1 82 ? 22.158 3.086 -0.577 1.00 6.00 88 ILE A N 1
ATOM 669 C CA . ILE A 1 82 ? 21.384 2.525 -1.676 1.00 6.41 88 ILE A CA 1
ATOM 670 C C . ILE A 1 82 ? 22.081 2.801 -3.016 1.00 7.22 88 ILE A C 1
ATOM 671 O O . ILE A 1 82 ? 21.930 2.028 -3.965 1.00 9.27 88 ILE A O 1
ATOM 676 N N . GLU A 1 83 ? 22.867 3.878 -3.075 1.00 7.51 89 GLU A N 1
ATOM 677 C CA . GLU A 1 83 ? 23.624 4.258 -4.263 1.00 8.29 89 GLU A CA 1
ATOM 678 C C . GLU A 1 83 ? 24.947 3.481 -4.407 1.00 9.38 89 GLU A C 1
ATOM 679 O O . GLU A 1 83 ? 25.348 3.132 -5.521 1.00 11.62 89 GLU A O 1
ATOM 685 N N . ASN A 1 84 ? 25.621 3.219 -3.285 1.00 7.22 90 ASN A N 1
ATOM 686 C CA . ASN A 1 84 ? 27.010 2.736 -3.294 1.00 7.68 90 ASN A CA 1
ATOM 687 C C . ASN A 1 84 ? 27.244 1.347 -2.725 1.00 7.46 90 ASN A C 1
ATOM 688 O O . ASN A 1 84 ? 28.268 0.720 -3.019 1.00 8.90 90 ASN A O 1
ATOM 693 N N . ASN A 1 85 ? 26.338 0.884 -1.875 1.00 7.54 91 ASN A N 1
ATOM 694 C CA . ASN A 1 85 ? 26.534 -0.406 -1.225 1.00 7.10 91 ASN A CA 1
ATOM 695 C C . ASN A 1 85 ? 25.198 -1.064 -0.907 1.00 6.61 91 ASN A C 1
ATOM 696 O O . ASN A 1 85 ? 24.922 -1.393 0.246 1.00 6.93 91 ASN A O 1
ATOM 701 N N . PRO A 1 86 ? 24.355 -1.270 -1.933 1.00 6.86 92 PRO A N 1
ATOM 702 C CA . PRO A 1 86 ? 23.008 -1.775 -1.638 1.00 6.94 92 PRO A CA 1
ATOM 703 C C . PRO A 1 86 ? 22.988 -3.211 -1.111 1.00 6.15 92 PRO A C 1
ATOM 704 O O . PRO A 1 86 ? 21.984 -3.612 -0.518 1.00 6.52 92 PRO A O 1
ATOM 708 N N . GLY A 1 87 ? 24.070 -3.959 -1.326 1.00 6.68 93 GLY A N 1
ATOM 709 C CA . GLY A 1 87 ? 24.197 -5.318 -0.826 1.00 7.73 93 GLY A CA 1
ATOM 710 C C . GLY A 1 87 ? 24.893 -5.416 0.521 1.00 7.55 93 GLY A C 1
ATOM 711 O O . GLY A 1 87 ? 25.369 -6.494 0.893 1.00 10.13 93 GLY A O 1
ATOM 712 N N . VAL A 1 88 ? 24.942 -4.305 1.253 1.00 7.67 94 VAL A N 1
ATOM 713 C CA . VAL A 1 88 ? 25.575 -4.260 2.568 1.00 8.55 94 VAL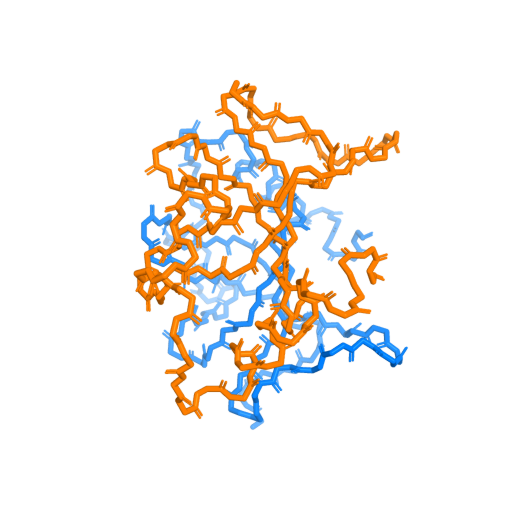 A CA 1
ATOM 714 C C . VAL A 1 88 ? 25.107 -5.411 3.457 1.00 10.14 94 VAL A C 1
ATOM 715 O O . VAL A 1 88 ? 25.912 -5.982 4.201 1.00 14.29 94 VAL A O 1
ATOM 720 N N . GLU B 1 2 ? 16.589 5.826 31.178 1.00 25.52 8 GLU B N 1
ATOM 721 C CA . GLU B 1 2 ? 15.398 5.110 31.615 1.00 24.47 8 GLU B CA 1
ATOM 722 C C . GLU B 1 2 ? 15.545 3.611 31.395 1.00 22.23 8 GLU B C 1
ATOM 723 O O . GLU B 1 2 ? 15.028 2.806 32.166 1.00 24.94 8 GLU B O 1
ATOM 729 N N . TYR B 1 3 ? 16.256 3.242 30.335 1.00 21.48 9 TYR B N 1
ATOM 730 C CA . TYR B 1 3 ? 16.357 1.843 29.940 1.00 19.29 9 TYR B CA 1
ATOM 731 C C . TYR B 1 3 ? 17.787 1.400 29.685 1.00 18.90 9 TYR B C 1
ATOM 732 O O . TYR B 1 3 ? 18.685 2.219 29.479 1.00 20.19 9 TYR B O 1
ATOM 741 N N . LYS B 1 4 ? 17.986 0.088 29.690 1.00 18.88 10 LYS B N 1
ATOM 742 C CA . LYS B 1 4 ? 19.255 -0.489 29.280 1.00 19.03 10 LYS B CA 1
ATOM 743 C C . LYS B 1 4 ? 19.037 -1.869 28.674 1.00 14.11 10 LYS B C 1
ATOM 744 O O . LYS B 1 4 ? 17.937 -2.429 28.745 1.00 11.94 10 LYS B O 1
ATOM 750 N N . ALA B 1 5 ? 20.094 -2.406 28.074 1.00 14.47 11 ALA B N 1
ATOM 751 C CA . ALA B 1 5 ? 20.004 -3.634 27.300 1.00 11.70 11 ALA B CA 1
ATOM 752 C C . ALA B 1 5 ? 19.426 -4.775 28.122 1.00 10.52 11 ALA B C 1
ATOM 753 O O . ALA B 1 5 ? 19.838 -5.024 29.260 1.00 12.39 11 ALA B O 1
ATOM 755 N N . GLY B 1 6 ? 18.449 -5.450 27.534 1.00 9.12 12 GLY B N 1
ATOM 756 C CA . GLY B 1 6 ? 17.778 -6.548 28.193 1.00 10.44 12 GLY B CA 1
ATOM 757 C C . GLY B 1 6 ? 16.432 -6.166 28.775 1.00 9.71 12 GLY B C 1
ATOM 758 O O . GLY B 1 6 ? 15.616 -7.042 29.059 1.00 11.58 12 GLY B O 1
ATOM 759 N N . ASP B 1 7 ? 16.189 -4.873 28.967 1.00 10.09 13 ASP B N 1
ATOM 760 C CA . ASP B 1 7 ? 14.919 -4.448 29.550 1.00 9.32 13 ASP B CA 1
ATOM 761 C C . ASP B 1 7 ? 13.755 -4.809 28.642 1.00 7.89 13 ASP B C 1
ATOM 762 O O . ASP B 1 7 ? 13.820 -4.647 27.417 1.00 8.69 13 ASP B O 1
ATOM 767 N N . LEU B 1 8 ? 12.682 -5.278 29.266 1.00 9.45 14 LEU B N 1
ATOM 768 C CA . LEU B 1 8 ? 11.458 -5.615 28.563 1.00 9.08 14 LEU B CA 1
ATOM 769 C C . LEU B 1 8 ? 10.536 -4.404 28.549 1.00 9.72 14 LEU B C 1
ATOM 770 O O . LEU B 1 8 ? 10.357 -3.731 29.572 1.00 11.40 14 LEU B O 1
ATOM 775 N N . VAL B 1 9 ? 9.958 -4.126 27.386 1.00 9.35 15 VAL B N 1
ATOM 776 C CA . VAL B 1 9 ? 9.129 -2.945 27.202 1.00 11.30 15 VAL B CA 1
ATOM 777 C C . VAL B 1 9 ? 7.944 -3.246 26.303 1.00 9.49 15 VAL B C 1
ATOM 778 O O . VAL B 1 9 ? 7.884 -4.302 25.663 1.00 9.34 15 VAL B O 1
ATOM 782 N N . PHE B 1 10 ? 6.989 -2.320 26.279 1.00 10.96 16 PHE B N 1
ATOM 783 C CA . PHE B 1 10 ? 6.126 -2.159 25.120 1.00 9.78 16 PHE B CA 1
ATOM 784 C C . PHE B 1 10 ? 6.698 -1.025 24.303 1.00 10.26 16 PHE B C 1
ATOM 785 O O . PHE B 1 10 ? 7.084 0.015 24.840 1.00 12.44 16 PHE B O 1
ATOM 793 N N . ALA B 1 11 ? 6.778 -1.243 23.001 1.00 8.71 17 ALA B N 1
ATOM 794 C CA . ALA B 1 11 ? 7.306 -0.243 22.098 1.00 10.31 17 ALA B CA 1
ATOM 795 C C . ALA B 1 11 ? 6.199 0.182 21.149 1.00 9.67 17 ALA B C 1
ATOM 796 O O . ALA B 1 11 ? 5.525 -0.657 20.548 1.00 9.23 17 ALA B O 1
ATOM 798 N N . LYS B 1 12 ? 6.005 1.490 21.041 1.00 11.66 18 LYS B N 1
ATOM 799 C CA . LYS B 1 12 ? 4.917 2.036 20.250 1.00 10.91 18 LYS B CA 1
ATOM 800 C C . LYS B 1 12 ? 5.429 2.587 18.922 1.00 11.46 18 LYS B C 1
ATOM 801 O O . LYS B 1 12 ? 6.194 3.552 18.890 1.00 13.45 18 LYS B O 1
ATOM 807 N N . MET B 1 13 ? 5.007 1.945 17.838 1.00 12.99 19 MET B N 1
ATOM 808 C CA . MET B 1 13 ? 5.264 2.412 16.484 1.00 14.66 19 MET B CA 1
ATOM 809 C C . MET B 1 13 ? 3.958 2.971 15.938 1.00 14.25 19 MET B C 1
ATOM 810 O O . MET B 1 13 ? 2.898 2.389 16.161 1.00 13.96 19 MET B O 1
ATOM 815 N N . LYS B 1 14 ? 4.022 4.104 15.245 1.00 15.62 20 LYS B N 1
ATOM 816 C CA . LYS B 1 14 ? 2.815 4.704 14.689 1.00 16.45 20 LYS B CA 1
ATOM 817 C C . LYS B 1 14 ? 2.110 3.734 13.739 1.00 16.20 20 LYS B C 1
ATOM 818 O O . LYS B 1 14 ? 2.732 3.160 12.840 1.00 16.92 20 LYS B O 1
ATOM 824 N N . GLY B 1 15 ? 0.813 3.544 13.945 1.00 16.89 21 GLY B N 1
ATOM 825 C CA . GLY B 1 15 ? 0.037 2.660 13.096 1.00 17.75 21 GLY B CA 1
ATOM 826 C C . GLY B 1 15 ? -0.104 1.246 13.630 1.00 15.59 21 GLY B C 1
ATOM 827 O O . GLY B 1 15 ? -0.805 0.429 13.038 1.00 16.96 21 GLY B O 1
ATOM 828 N N . TYR B 1 16 ? 0.547 0.959 14.754 1.00 11.73 22 TYR B N 1
ATOM 829 C CA . TYR B 1 16 ? 0.513 -0.379 15.339 1.00 10.69 22 TYR B CA 1
ATOM 830 C C . TYR B 1 16 ? 0.241 -0.317 16.830 1.00 9.67 22 TYR B C 1
ATOM 831 O O . TYR B 1 16 ? 0.587 0.662 17.487 1.00 10.60 22 TYR B O 1
ATOM 840 N N . PRO B 1 17 ? -0.360 -1.379 17.378 1.00 9.53 23 PRO B N 1
ATOM 841 C CA . PRO B 1 17 ? -0.563 -1.414 18.826 1.00 8.93 23 PRO B CA 1
ATOM 842 C C . PRO B 1 17 ? 0.761 -1.440 19.585 1.00 7.68 23 PRO B C 1
ATOM 843 O O . PRO B 1 17 ? 1.766 -1.940 19.065 1.00 7.98 23 PRO B O 1
ATOM 847 N N . HIS B 1 18 ? 0.750 -0.894 20.799 1.00 7.61 24 HIS B N 1
ATOM 848 C CA . HIS B 1 18 ? 1.872 -1.032 21.726 1.00 7.67 24 HIS B CA 1
ATOM 849 C C . HIS B 1 18 ? 2.350 -2.476 21.729 1.00 6.89 24 HIS B C 1
ATOM 850 O O . HIS B 1 18 ? 1.564 -3.381 21.995 1.00 7.45 24 HIS B O 1
ATOM 857 N N . TRP B 1 19 ? 3.626 -2.696 21.434 1.00 7.16 25 TRP B N 1
ATOM 858 C CA . TRP B 1 19 ? 4.090 -4.019 21.024 1.00 6.74 25 TRP B CA 1
ATOM 859 C C . TRP B 1 19 ? 5.117 -4.590 21.993 1.00 6.72 25 TRP B C 1
ATOM 860 O O . TRP B 1 19 ? 6.062 -3.897 22.350 1.00 7.41 25 TRP B O 1
ATOM 871 N N . PRO B 1 20 ? 4.969 -5.861 22.404 1.00 6.76 26 PRO B N 1
ATOM 872 C CA . PRO B 1 20 ? 5.975 -6.444 23.307 1.00 6.48 26 PRO B CA 1
ATOM 873 C C . PRO B 1 20 ? 7.357 -6.446 22.663 1.00 6.45 26 PRO B C 1
ATOM 874 O O . PRO B 1 20 ? 7.499 -6.859 21.500 1.00 6.25 26 PRO B O 1
ATOM 878 N N . ALA B 1 21 ? 8.359 -5.979 23.401 1.00 6.63 27 ALA B N 1
ATOM 879 C CA . ALA B 1 21 ? 9.662 -5.739 22.815 1.00 6.22 27 ALA B CA 1
ATOM 880 C C . ALA B 1 21 ? 10.742 -5.726 23.895 1.00 6.58 27 ALA B C 1
ATOM 881 O O . ALA B 1 21 ? 10.453 -5.829 25.095 1.00 7.11 27 ALA B O 1
ATOM 883 N N . ARG B 1 22 ? 11.990 -5.621 23.462 1.00 7.13 28 ARG B N 1
ATOM 884 C CA . ARG B 1 22 ? 13.108 -5.496 24.390 1.00 6.78 28 ARG B CA 1
ATOM 885 C C . ARG B 1 22 ? 14.114 -4.486 23.854 1.00 6.85 28 ARG B C 1
ATOM 886 O O . ARG B 1 22 ? 14.177 -4.212 22.645 1.00 7.04 28 ARG B O 1
ATOM 894 N N . ILE B 1 23 ? 14.893 -3.932 24.776 1.00 7.00 29 ILE B N 1
ATOM 895 C CA . ILE B 1 23 ? 16.044 -3.129 24.429 1.00 7.58 29 ILE B CA 1
ATOM 896 C C . ILE B 1 23 ? 17.183 -4.077 24.066 1.00 6.99 29 ILE B C 1
ATOM 897 O O . ILE B 1 23 ? 17.635 -4.855 24.905 1.00 8.28 29 ILE B O 1
ATOM 902 N N . ASP B 1 24 ? 17.629 -4.034 22.816 1.00 7.53 30 ASP B N 1
ATOM 903 C CA . ASP B 1 24 ? 18.738 -4.878 22.389 1.00 8.89 30 ASP B CA 1
ATOM 904 C C . ASP B 1 24 ? 20.091 -4.353 22.855 1.00 9.82 30 ASP B C 1
ATOM 905 O O . ASP B 1 24 ? 20.270 -3.154 23.054 1.00 10.17 30 ASP B O 1
ATOM 910 N N . GLU B 1 25 ? 21.041 -5.268 23.012 1.00 11.56 31 GLU B N 1
ATOM 911 C CA . GLU B 1 25 ? 22.451 -4.910 23.047 1.00 12.64 31 GLU B CA 1
ATOM 912 C C . GLU B 1 25 ? 22.885 -4.407 21.669 1.00 14.21 31 GLU B C 1
ATOM 913 O O . GLU B 1 25 ? 22.345 -4.830 20.645 1.00 14.95 31 GLU B O 1
ATOM 919 N N . LEU B 1 26 ? 23.853 -3.498 21.652 1.00 12.84 32 LEU B N 1
ATOM 920 C CA . LEU B 1 26 ? 24.414 -2.963 20.415 1.00 14.51 32 LEU B CA 1
ATOM 921 C C . LEU B 1 26 ? 25.747 -3.614 20.118 1.00 14.28 32 LEU B C 1
ATOM 922 O O . LEU B 1 26 ? 26.751 -3.257 20.735 1.00 16.66 32 LEU B O 1
ATOM 927 N N . PRO B 1 27 ? 25.773 -4.567 19.174 1.00 15.55 33 PRO B N 1
ATOM 928 C CA . PRO B 1 27 ? 27.034 -5.246 18.858 1.00 16.04 33 PRO B CA 1
ATOM 929 C C . PRO B 1 27 ? 28.075 -4.265 18.337 1.00 14.75 33 PRO B C 1
ATOM 930 O O . PRO B 1 27 ? 27.702 -3.253 17.738 1.00 14.73 33 PRO B O 1
ATOM 934 N N . GLU B 1 28 ? 29.353 -4.547 18.573 1.00 15.40 34 GLU B N 1
ATOM 935 C CA . GLU B 1 28 ? 30.405 -3.701 18.028 1.00 17.03 34 GLU B CA 1
ATOM 936 C C . GLU B 1 28 ? 30.259 -3.644 16.517 1.00 17.04 34 GLU B C 1
ATOM 937 O O . GLU B 1 28 ? 29.956 -4.649 15.873 1.00 15.57 34 GLU B O 1
ATOM 943 N N . GLY B 1 29 ? 30.449 -2.456 15.959 1.00 17.29 35 GLY B N 1
ATOM 944 C CA . GLY B 1 29 ? 30.438 -2.301 14.520 1.00 18.88 35 GLY B CA 1
ATOM 945 C C . GLY B 1 29 ? 29.048 -2.117 13.948 1.00 20.86 35 GLY B C 1
ATOM 946 O O . GLY B 1 29 ? 28.905 -1.696 12.803 1.00 21.59 35 GLY B O 1
ATOM 947 N N . ALA B 1 30 ? 28.022 -2.438 14.731 1.00 18.88 36 ALA B N 1
ATOM 948 C CA . ALA B 1 30 ? 26.649 -2.229 14.287 1.00 16.39 36 ALA B CA 1
ATOM 949 C C . ALA B 1 30 ? 26.365 -0.740 14.193 1.00 12.72 36 ALA B C 1
ATOM 950 O O . ALA B 1 30 ? 26.997 0.064 14.878 1.00 14.61 36 ALA B O 1
ATOM 952 N N . VAL B 1 31 ? 25.422 -0.376 13.333 1.00 11.85 37 VAL B N 1
ATOM 953 C CA . VAL B 1 31 ? 24.959 1.000 13.249 1.00 11.39 37 VAL B CA 1
ATOM 954 C C . VAL B 1 31 ? 24.407 1.457 14.598 1.00 10.33 37 VAL B C 1
ATOM 955 O O . VAL B 1 31 ? 23.620 0.752 15.225 1.00 12.17 37 VAL B O 1
ATOM 959 N N . LYS B 1 32 ? 24.833 2.634 15.049 1.00 10.88 38 LYS B N 1
ATOM 960 C CA . LYS B 1 32 ? 24.374 3.175 16.323 1.00 11.59 38 LYS B CA 1
ATOM 961 C C . LYS B 1 32 ? 23.118 4.002 16.117 1.00 10.92 38 LYS B C 1
ATOM 962 O O . LYS B 1 32 ? 23.031 4.766 15.163 1.00 12.11 38 LYS B O 1
ATOM 968 N N . PRO B 1 33 ? 22.136 3.860 17.013 1.00 11.01 39 PRO B N 1
ATOM 969 C CA . PRO B 1 33 ? 20.976 4.747 16.950 1.00 10.73 39 PRO B CA 1
ATOM 970 C C . PRO B 1 33 ? 21.377 6.179 17.274 1.00 9.37 39 PRO B C 1
ATOM 971 O O . PRO B 1 33 ? 22.428 6.396 17.886 1.00 9.70 39 PRO B O 1
ATOM 975 N N . PRO B 1 34 ? 20.546 7.152 16.881 1.00 8.89 40 PRO B N 1
ATOM 976 C CA . PRO B 1 34 ? 20.691 8.491 17.448 1.00 8.87 40 PRO B CA 1
ATOM 977 C C . PRO B 1 34 ? 20.746 8.395 18.968 1.00 7.72 40 PRO B C 1
ATOM 978 O O . PRO B 1 34 ? 20.091 7.528 19.551 1.00 9.27 40 PRO B O 1
ATOM 982 N N . ALA B 1 35 ? 21.507 9.278 19.602 1.00 8.02 41 ALA B N 1
ATOM 983 C CA . ALA B 1 35 ? 21.854 9.122 21.014 1.00 7.74 41 ALA B CA 1
ATOM 984 C C . ALA B 1 35 ? 20.670 9.274 21.957 1.00 7.46 41 ALA B C 1
ATOM 985 O O . ALA B 1 35 ? 20.759 8.906 23.126 1.00 9.61 41 ALA B O 1
ATOM 987 N N . ASN B 1 36 ? 19.562 9.809 21.454 1.00 8.02 42 ASN B N 1
ATOM 988 C CA . ASN B 1 36 ? 18.351 9.915 22.257 1.00 9.32 42 ASN B CA 1
ATOM 989 C C . ASN B 1 36 ? 17.439 8.697 22.093 1.00 8.48 42 ASN B C 1
ATOM 990 O O . ASN B 1 36 ? 16.345 8.664 22.658 1.00 11.94 42 ASN B O 1
ATOM 995 N N . LYS B 1 37 ? 17.892 7.700 21.334 1.00 7.58 43 LYS B N 1
ATOM 996 C CA . LYS B 1 37 ? 17.083 6.516 21.059 1.00 7.54 43 LYS B CA 1
ATOM 997 C C . LYS B 1 37 ? 17.759 5.218 21.501 1.00 7.81 43 LYS B C 1
ATOM 998 O O . LYS B 1 37 ? 18.909 5.217 21.957 1.00 10.30 43 LYS B O 1
ATOM 1004 N N . TYR B 1 38 ? 17.007 4.128 21.386 1.00 7.71 44 TYR B N 1
ATOM 1005 C CA . TYR B 1 38 ? 17.449 2.790 21.752 1.00 7.68 44 TYR B CA 1
ATOM 1006 C C . TYR B 1 38 ? 17.193 1.828 20.608 1.00 7.43 44 TYR B C 1
ATOM 1007 O O . TYR B 1 38 ? 16.242 2.017 19.839 1.00 7.36 44 TYR B O 1
ATOM 1016 N N . PRO B 1 39 ? 18.012 0.772 20.509 1.00 7.49 45 PRO B N 1
ATOM 1017 C CA . PRO B 1 39 ? 17.746 -0.293 19.545 1.00 6.59 45 PRO B CA 1
ATOM 1018 C C . PRO B 1 39 ? 16.707 -1.256 20.106 1.00 6.32 45 PRO B C 1
ATOM 1019 O O . PRO B 1 39 ? 16.932 -1.898 21.133 1.00 8.41 45 PRO B O 1
ATOM 1023 N N . ILE B 1 40 ? 15.564 -1.332 19.436 1.00 6.19 46 ILE B N 1
ATOM 1024 C CA . ILE B 1 40 ? 14.448 -2.152 19.881 1.00 6.21 46 ILE B CA 1
ATOM 1025 C C . ILE B 1 40 ? 14.329 -3.410 19.020 1.00 5.59 46 ILE B C 1
ATOM 1026 O O . ILE B 1 40 ? 14.488 -3.368 17.796 1.00 6.10 46 ILE B O 1
ATOM 1031 N N . PHE B 1 41 ? 14.053 -4.531 19.684 1.00 5.75 47 PHE B N 1
ATOM 1032 C CA . PHE B 1 41 ? 13.726 -5.809 19.063 1.00 5.91 47 PHE B CA 1
ATOM 1033 C C . PHE B 1 41 ? 12.276 -6.126 19.416 1.00 5.33 47 PHE B C 1
ATOM 1034 O O .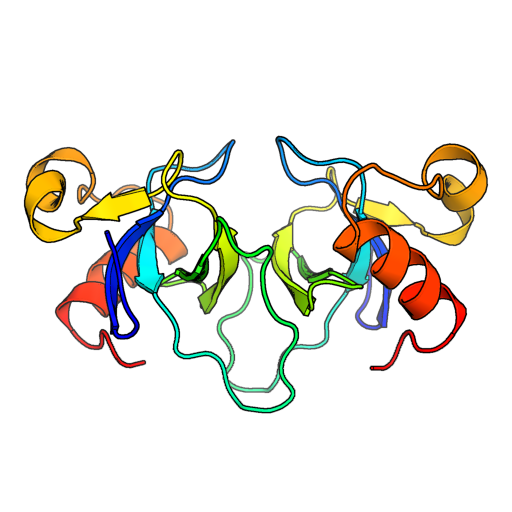 PHE B 1 41 ? 11.908 -6.127 20.596 1.00 6.44 47 PHE B O 1
ATOM 1042 N N . PHE B 1 42 ? 11.450 -6.369 18.406 1.00 5.85 48 PHE B N 1
ATOM 1043 C CA . PHE B 1 42 ? 10.033 -6.650 18.615 1.00 5.72 48 PHE B CA 1
ATOM 1044 C C . PHE B 1 42 ? 9.791 -8.146 18.721 1.00 5.32 48 PHE B C 1
ATOM 1045 O O . PHE B 1 42 ? 10.172 -8.914 17.834 1.00 6.08 48 PHE B O 1
ATOM 1053 N N . PHE B 1 43 ? 9.170 -8.569 19.813 1.00 5.50 49 PHE B N 1
ATOM 1054 C CA . PHE B 1 43 ? 8.838 -9.975 19.946 1.00 5.72 49 PHE B CA 1
ATOM 1055 C C . PHE B 1 43 ? 7.780 -10.388 18.926 1.00 5.87 49 PHE B C 1
ATOM 1056 O O . PHE B 1 43 ? 6.986 -9.569 18.436 1.00 6.03 49 PHE B O 1
ATOM 1064 N N . GLY B 1 44 ? 7.794 -11.672 18.597 1.00 6.05 50 GLY B N 1
ATOM 1065 C CA . GLY B 1 44 ? 6.817 -12.243 17.688 1.00 6.90 50 GLY B CA 1
ATOM 1066 C C . GLY B 1 44 ? 7.261 -12.120 16.242 1.00 6.12 50 GLY B C 1
ATOM 1067 O O . GLY B 1 44 ? 7.358 -13.114 15.523 1.00 9.08 50 GLY B O 1
ATOM 1068 N N . THR B 1 45 ? 7.547 -10.890 15.819 1.00 5.85 51 THR B N 1
ATOM 1069 C CA . THR B 1 45 ? 7.978 -10.619 14.454 1.00 6.00 51 THR B CA 1
ATOM 1070 C C . THR B 1 45 ? 9.506 -10.592 14.301 1.00 5.48 51 THR B C 1
ATOM 1071 O O . THR B 1 45 ? 10.014 -10.822 13.206 1.00 6.21 51 THR B O 1
ATOM 1075 N N . HIS B 1 46 ? 10.209 -10.270 15.388 1.00 5.78 52 HIS B N 1
ATOM 1076 C CA . HIS B 1 46 ? 11.670 -10.105 15.403 1.00 5.92 52 HIS B CA 1
ATOM 1077 C C . HIS B 1 46 ? 12.129 -8.946 14.512 1.00 5.88 52 HIS B C 1
ATOM 1078 O O . HIS B 1 46 ? 13.280 -8.893 14.086 1.00 6.82 52 HIS B O 1
ATOM 1085 N N . GLU B 1 47 ? 11.227 -8.007 14.258 1.00 5.50 53 GLU B N 1
ATOM 1086 C CA . GLU B 1 47 ? 11.585 -6.748 13.624 1.00 5.49 53 GLU B CA 1
ATOM 1087 C C . GLU B 1 47 ? 12.509 -5.931 14.534 1.00 4.98 53 GLU B C 1
ATOM 1088 O O . GLU B 1 47 ? 12.548 -6.159 15.749 1.00 5.87 53 GLU B O 1
ATOM 1094 N N . THR B 1 48 ? 13.240 -4.979 13.959 1.00 5.55 54 THR B N 1
ATOM 1095 C CA . THR B 1 48 ? 14.126 -4.127 14.744 1.00 5.66 54 THR B CA 1
ATOM 1096 C C . THR B 1 48 ? 13.992 -2.676 14.293 1.00 5.72 54 THR B C 1
ATOM 1097 O O . THR B 1 48 ? 13.946 -2.391 13.091 1.00 7.06 54 THR B O 1
ATOM 1101 N N . ALA B 1 49 ? 13.924 -1.755 15.251 1.00 6.07 55 ALA B N 1
ATOM 1102 C CA . ALA B 1 49 ? 13.845 -0.338 14.931 1.00 6.26 55 ALA B CA 1
ATOM 1103 C C . ALA B 1 49 ? 14.433 0.487 16.053 1.00 6.52 55 ALA B C 1
ATOM 1104 O O . ALA B 1 49 ? 14.571 0.002 17.179 1.00 7.46 55 ALA B O 1
ATOM 1106 N N . PHE B 1 50 ? 14.774 1.733 15.740 1.00 6.91 56 PHE B N 1
ATOM 1107 C CA . PHE B 1 50 ? 15.246 2.693 16.727 1.00 7.63 56 PHE B CA 1
ATOM 1108 C C . PHE B 1 50 ? 14.072 3.518 17.256 1.00 8.87 56 PHE B C 1
ATOM 1109 O O . PHE B 1 50 ? 13.310 4.089 16.470 1.00 10.02 56 PHE B O 1
ATOM 1117 N N . LEU B 1 51 ? 13.938 3.592 18.578 1.00 7.64 57 LEU B N 1
ATOM 1118 C CA . LEU B 1 51 ? 12.879 4.369 19.219 1.00 8.00 57 LEU B CA 1
ATOM 1119 C C . LEU B 1 51 ? 13.403 5.116 20.423 1.00 8.04 57 LEU B C 1
ATOM 1120 O O . LEU B 1 51 ? 14.256 4.617 21.156 1.00 9.21 57 LEU B O 1
ATOM 1125 N N . GLY B 1 52 ? 12.869 6.314 20.623 1.00 9.38 58 GLY B N 1
ATOM 1126 C CA . GLY B 1 52 ? 13.185 7.102 21.789 1.00 10.56 58 GLY B CA 1
ATOM 1127 C C . GLY B 1 52 ? 12.161 6.867 22.869 1.00 11.15 58 GLY B C 1
ATOM 1128 O O . GLY B 1 52 ? 11.159 6.170 22.654 1.00 12.85 58 GLY B O 1
ATOM 1129 N N . PRO B 1 53 ? 12.404 7.457 24.042 1.00 12.50 59 PRO B N 1
ATOM 1130 C CA . PRO B 1 53 ? 11.516 7.325 25.197 1.00 14.97 59 PRO B CA 1
ATOM 1131 C C . PRO B 1 53 ? 10.066 7.750 24.936 1.00 11.61 59 PRO B C 1
ATOM 1132 O O . PRO B 1 53 ? 9.175 7.233 25.617 1.00 16.89 59 PRO B O 1
ATOM 1136 N N . LYS B 1 54 ? 9.808 8.624 23.969 1.00 14.36 60 LYS B N 1
ATOM 1137 C CA . LYS B 1 54 ? 8.433 9.041 23.701 1.00 14.85 60 LYS B CA 1
ATOM 1138 C C . LYS B 1 54 ? 7.564 7.863 23.233 1.00 15.25 60 LYS B C 1
ATOM 1139 O O . LYS B 1 54 ? 6.335 7.928 23.309 1.00 16.39 60 LYS B O 1
ATOM 1145 N N . ASP B 1 55 ? 8.206 6.777 22.803 1.00 14.08 61 ASP B N 1
ATOM 1146 C CA . ASP B 1 55 ? 7.510 5.621 22.245 1.00 15.06 61 ASP B CA 1
ATOM 1147 C C . ASP B 1 55 ? 7.760 4.318 23.012 1.00 14.19 61 ASP B C 1
ATOM 1148 O O . ASP B 1 55 ? 7.458 3.228 22.527 1.00 15.24 61 ASP B O 1
ATOM 1153 N N . LEU B 1 56 ? 8.304 4.436 24.217 1.00 13.77 62 LEU B N 1
ATOM 1154 C CA . LEU B 1 56 ? 8.634 3.270 25.030 1.00 11.75 62 LEU B CA 1
ATOM 1155 C C . LEU B 1 56 ? 7.943 3.285 26.391 1.00 12.27 62 LEU B C 1
ATOM 1156 O O . LEU B 1 56 ? 7.707 4.349 26.959 1.00 14.25 62 LEU B O 1
ATOM 1161 N N . PHE B 1 57 ? 7.631 2.096 26.906 1.00 12.82 63 PHE B N 1
ATOM 1162 C CA . PHE B 1 57 ? 6.904 1.920 28.169 1.00 14.02 63 PHE B CA 1
ATOM 1163 C C . PHE B 1 57 ? 7.414 0.674 28.873 1.00 14.15 63 PHE B C 1
ATOM 1164 O O . PHE B 1 57 ? 7.511 -0.379 28.249 1.00 15.25 63 PHE B O 1
ATOM 1172 N N . PRO B 1 58 ? 7.744 0.778 30.170 1.00 13.73 64 PRO B N 1
ATOM 1173 C CA . PRO B 1 58 ? 8.203 -0.418 30.888 1.00 13.20 64 PRO B CA 1
ATOM 1174 C C . PRO B 1 58 ? 7.169 -1.547 30.850 1.00 12.30 64 PRO B C 1
ATOM 1175 O O . PRO B 1 58 ? 5.985 -1.296 31.076 1.00 13.10 64 PRO B O 1
ATOM 1179 N N . TYR B 1 59 ? 7.616 -2.767 30.561 1.00 12.60 65 TYR B N 1
ATOM 1180 C CA . TYR B 1 59 ? 6.714 -3.891 30.311 1.00 11.49 65 TYR B CA 1
ATOM 1181 C C . TYR B 1 59 ? 5.802 -4.224 31.486 1.00 10.52 65 TYR B C 1
ATOM 1182 O O . TYR B 1 59 ? 4.582 -4.314 31.329 1.00 10.74 65 TYR B O 1
ATOM 1191 N N . LYS B 1 60 ? 6.388 -4.412 32.661 1.00 11.19 66 LYS B N 1
ATOM 1192 C CA . LYS B 1 60 ? 5.612 -4.900 33.790 1.00 11.49 66 LYS B CA 1
ATOM 1193 C C . LYS B 1 60 ? 4.539 -3.915 34.218 1.00 10.71 66 LYS B C 1
ATOM 1194 O O . LYS B 1 60 ? 3.405 -4.307 34.500 1.00 11.90 66 LYS B O 1
ATOM 1200 N N . GLU B 1 61 ? 4.893 -2.639 34.251 1.00 12.88 67 GLU B N 1
ATOM 1201 C CA . GLU B 1 61 ? 3.947 -1.614 34.656 1.00 12.03 67 GLU B CA 1
ATOM 1202 C C . GLU B 1 61 ? 2.728 -1.591 33.736 1.00 11.12 67 GLU B C 1
ATOM 1203 O O . GLU B 1 61 ? 1.611 -1.327 34.181 1.00 12.10 67 GLU B O 1
ATOM 1209 N N . TYR B 1 62 ? 2.940 -1.889 32.458 1.00 10.35 68 TYR B N 1
ATOM 1210 C CA . TYR B 1 62 ? 1.894 -1.699 31.457 1.00 11.83 68 TYR B CA 1
ATOM 1211 C C . TYR B 1 62 ? 1.316 -2.991 30.919 1.00 10.98 68 TYR B C 1
ATOM 1212 O O . TYR B 1 62 ? 0.487 -2.977 30.011 1.00 11.29 68 TYR B O 1
ATOM 1221 N N . LYS B 1 63 ? 1.747 -4.103 31.493 1.00 11.69 69 LYS B N 1
ATOM 1222 C CA . LYS B 1 63 ? 1.342 -5.410 31.017 1.00 12.41 69 LYS B CA 1
ATOM 1223 C C . LYS B 1 63 ? -0.177 -5.622 31.057 1.00 12.14 69 LYS B C 1
ATOM 1224 O O . LYS B 1 63 ? -0.754 -6.158 30.116 1.00 12.79 69 LYS B O 1
ATOM 1230 N N . ASP B 1 64 ? -0.834 -5.201 32.132 1.00 12.49 70 ASP B N 1
ATOM 1231 C CA . ASP B 1 64 ? -2.275 -5.419 32.235 1.00 14.46 70 ASP B CA 1
ATOM 1232 C C . ASP B 1 64 ? -3.045 -4.681 31.140 1.00 14.97 70 ASP B C 1
ATOM 1233 O O . ASP B 1 64 ? -3.976 -5.228 30.549 1.00 17.8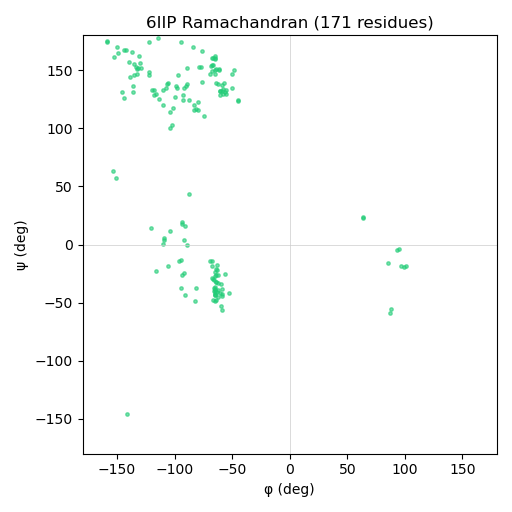0 70 ASP B O 1
ATOM 1238 N N . LYS B 1 65 ? -2.634 -3.450 30.858 1.00 13.41 71 LYS B N 1
ATOM 1239 C CA . LYS B 1 65 ? -3.325 -2.601 29.896 1.00 14.85 71 LYS B CA 1
ATOM 1240 C C . LYS B 1 65 ? -2.918 -2.891 28.453 1.00 12.23 71 LYS B C 1
ATOM 1241 O O . LYS B 1 65 ? -3.768 -3.030 27.572 1.00 13.83 71 LYS B O 1
ATOM 1247 N N . PHE B 1 66 ? -1.612 -2.966 28.216 1.00 11.62 72 PHE B N 1
ATOM 1248 C CA . PHE B 1 66 ? -1.078 -3.079 26.862 1.00 11.72 72 PHE B CA 1
ATOM 1249 C C . PHE B 1 66 ? -0.821 -4.524 26.448 1.00 12.10 72 PHE B C 1
ATOM 1250 O O . PHE B 1 66 ? -0.583 -4.801 25.271 1.00 12.93 72 PHE B O 1
ATOM 1258 N N . GLY B 1 67 ? -0.836 -5.440 27.409 1.00 11.45 73 GLY B N 1
ATOM 1259 C CA . GLY B 1 67 ? -0.466 -6.816 27.126 1.00 11.71 73 GLY B CA 1
ATOM 1260 C C . GLY B 1 67 ? -1.616 -7.717 26.730 1.00 11.05 73 GLY B C 1
ATOM 1261 O O . GLY B 1 67 ? -1.488 -8.941 26.763 1.00 13.20 73 GLY B O 1
ATOM 1262 N N . LYS B 1 68 ? -2.747 -7.122 26.362 1.00 12.19 74 LYS B N 1
ATOM 1263 C CA . LYS B 1 68 ? -3.903 -7.905 25.939 1.00 11.69 74 LYS B CA 1
ATOM 1264 C C . LYS B 1 68 ? -3.688 -8.438 24.526 1.00 11.31 74 LYS B C 1
ATOM 1265 O O . LYS B 1 68 ? -3.157 -7.742 23.662 1.00 12.20 74 LYS B O 1
ATOM 1271 N N . SER B 1 69 ? -4.088 -9.681 24.290 1.00 11.03 75 SER B N 1
ATOM 1272 C CA . SER B 1 69 ? -3.943 -10.270 22.967 1.00 10.92 75 SER B CA 1
ATOM 1273 C C . SER B 1 69 ? -4.992 -9.738 21.999 1.00 10.86 75 SER B C 1
ATOM 1274 O O . SER B 1 69 ? -5.961 -9.092 22.397 1.00 10.72 75 SER B O 1
ATOM 1277 N N . ASN B 1 70 ? -4.775 -9.998 20.717 1.00 11.87 76 ASN B N 1
ATOM 1278 C CA . ASN B 1 70 ? -5.721 -9.628 19.677 1.00 11.89 76 ASN B CA 1
ATOM 1279 C C . ASN B 1 70 ? -5.773 -10.740 18.640 1.00 11.12 76 ASN B C 1
ATOM 1280 O O . ASN B 1 70 ? -5.651 -11.908 18.995 1.00 12.63 76 ASN B O 1
ATOM 1285 N N . LYS B 1 71 ? -5.959 -10.393 17.372 1.00 12.06 77 LYS B N 1
ATOM 1286 C CA . LYS B 1 71 ? -6.068 -11.411 16.334 1.00 12.19 77 LYS B CA 1
ATOM 1287 C C . LYS B 1 71 ? -4.841 -11.446 15.421 1.00 11.55 77 LYS B C 1
ATOM 1288 O O . LYS B 1 71 ? -4.809 -12.204 14.455 1.00 13.44 77 LYS B O 1
ATOM 1294 N N . ARG B 1 72 ? -3.831 -10.634 15.735 1.00 10.67 78 ARG B N 1
ATOM 1295 C CA . ARG B 1 72 ? -2.579 -10.632 14.981 1.00 10.33 78 ARG B CA 1
ATOM 1296 C C . ARG B 1 72 ? -1.663 -11.738 15.473 1.00 10.91 78 ARG B C 1
ATOM 1297 O O . ARG B 1 72 ? -1.212 -11.707 16.619 1.00 9.52 78 ARG B O 1
ATOM 1305 N N . LYS B 1 73 ? -1.376 -12.707 14.609 1.00 10.97 79 LYS B N 1
ATOM 1306 C CA . LYS B 1 73 ? -0.573 -13.853 15.010 1.00 12.02 79 LYS B CA 1
ATOM 1307 C C . LYS B 1 73 ? 0.805 -13.424 15.521 1.00 8.81 79 LYS B C 1
ATOM 1308 O O . LYS B 1 73 ? 1.262 -13.906 16.549 1.00 9.65 79 LYS B O 1
ATOM 1314 N N . GLY B 1 74 ? 1.449 -12.504 14.805 1.00 8.30 80 GLY B N 1
ATOM 1315 C CA . GLY B 1 74 ? 2.762 -12.026 15.198 1.00 8.05 80 GLY B CA 1
ATOM 1316 C C . GLY B 1 74 ? 2.737 -11.330 16.542 1.00 7.11 80 GLY B C 1
ATOM 1317 O O . GLY B 1 74 ? 3.648 -11.475 17.345 1.00 8.56 80 GLY B O 1
ATOM 1318 N N . PHE B 1 75 ? 1.683 -10.562 16.781 1.00 7.81 81 PHE B N 1
ATOM 1319 C CA . PHE B 1 75 ? 1.520 -9.891 18.058 1.00 7.13 81 PHE B CA 1
ATOM 1320 C C . PHE B 1 75 ? 1.332 -10.911 19.188 1.00 7.10 81 PHE B C 1
ATOM 1321 O O . PHE B 1 75 ? 1.977 -10.844 20.232 1.00 7.24 81 PHE B O 1
ATOM 1329 N N . ASN B 1 76 ? 0.439 -11.864 18.964 1.00 7.52 82 ASN B N 1
ATOM 1330 C CA . ASN B 1 76 ? 0.141 -12.864 19.982 1.00 8.79 8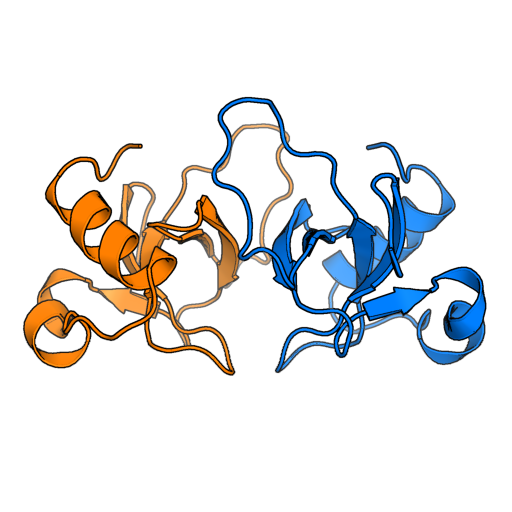2 ASN B CA 1
ATOM 1331 C C . ASN B 1 76 ? 1.341 -13.758 20.296 1.00 7.87 82 ASN B C 1
ATOM 1332 O O . ASN B 1 76 ? 1.600 -14.096 21.456 1.00 9.09 82 ASN B O 1
ATOM 1337 N N . GLU B 1 77 ? 2.097 -14.106 19.260 1.00 8.39 83 GLU B N 1
ATOM 1338 C CA . GLU B 1 77 ? 3.325 -14.856 19.469 1.00 8.92 83 GLU B CA 1
ATOM 1339 C C . GLU B 1 77 ? 4.351 -13.992 20.186 1.00 8.29 83 GLU B C 1
ATOM 1340 O O . GLU B 1 77 ? 5.178 -14.507 20.933 1.00 9.31 83 GLU B O 1
ATOM 1346 N N . GLY B 1 78 ? 4.279 -12.680 19.981 1.00 7.71 84 GLY B N 1
ATOM 1347 C CA . GLY B 1 78 ? 5.114 -11.759 20.733 1.00 7.70 84 GLY B CA 1
ATOM 1348 C C . GLY B 1 78 ? 4.812 -11.740 22.222 1.00 7.53 84 GLY B C 1
ATOM 1349 O O . GLY B 1 78 ? 5.723 -11.702 23.055 1.00 7.85 84 GLY B O 1
ATOM 1350 N N . LEU B 1 79 ? 3.528 -11.734 22.573 1.00 7.40 85 LEU B N 1
ATOM 1351 C CA . LEU B 1 79 ? 3.153 -11.805 23.979 1.00 8.01 85 LEU B CA 1
ATOM 1352 C C . LEU B 1 79 ? 3.596 -13.132 24.592 1.00 8.54 85 LEU B C 1
ATOM 1353 O O . LEU B 1 79 ? 3.927 -13.193 25.780 1.00 10.66 85 LEU B O 1
ATOM 1358 N N . TRP B 1 80 ? 3.598 -14.191 23.789 1.00 8.63 86 TRP B N 1
ATOM 1359 C CA . TRP B 1 80 ? 4.107 -15.485 24.230 1.00 9.21 86 TRP B CA 1
ATOM 1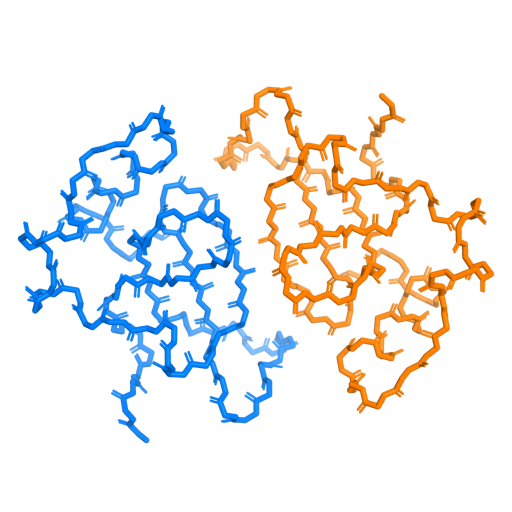360 C C . TRP B 1 80 ? 5.616 -15.410 24.468 1.00 8.09 86 TRP B C 1
ATOM 1361 O O . TRP B 1 80 ? 6.107 -15.874 25.499 1.00 10.09 86 TRP B O 1
ATOM 1372 N N . GLU B 1 81 ? 6.357 -14.832 23.522 1.00 8.28 87 GLU B N 1
ATOM 1373 C CA . GLU B 1 81 ? 7.817 -14.793 23.617 1.00 8.78 87 GLU B CA 1
ATOM 1374 C C . GLU B 1 81 ? 8.329 -13.977 24.792 1.00 8.71 87 GLU B C 1
ATOM 1375 O O . GLU B 1 81 ? 9.282 -14.374 25.460 1.00 9.47 87 GLU B O 1
ATOM 1381 N N . ILE B 1 82 ? 7.705 -12.834 25.047 1.00 8.55 88 ILE B N 1
ATOM 1382 C CA . ILE B 1 82 ? 8.227 -11.951 26.074 1.00 8.81 88 ILE B CA 1
ATOM 1383 C C . ILE B 1 82 ? 8.126 -12.631 27.443 1.00 10.11 88 ILE B C 1
ATOM 1384 O O . ILE B 1 82 ? 8.892 -12.318 28.352 1.00 12.75 88 ILE B O 1
ATOM 1389 N N . GLU B 1 83 ? 7.215 -13.592 27.573 1.00 10.35 89 GLU B N 1
ATOM 1390 C CA . GLU B 1 83 ? 7.10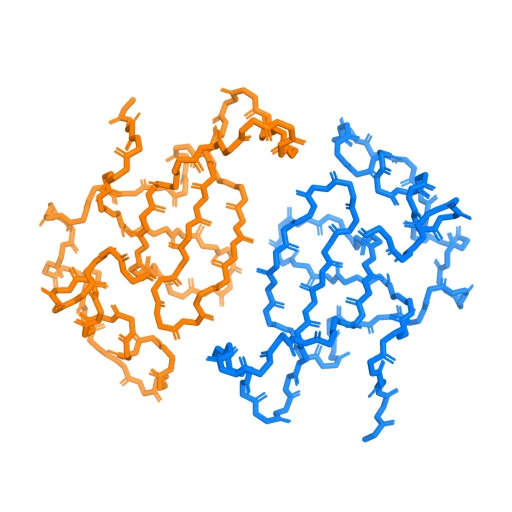5 -14.367 28.803 1.00 11.50 89 GLU B CA 1
ATOM 1391 C C . GLU B 1 83 ? 7.899 -15.677 28.764 1.00 12.25 89 GLU B C 1
ATOM 1392 O O . GLU B 1 83 ? 8.495 -16.063 29.773 1.00 16.01 89 G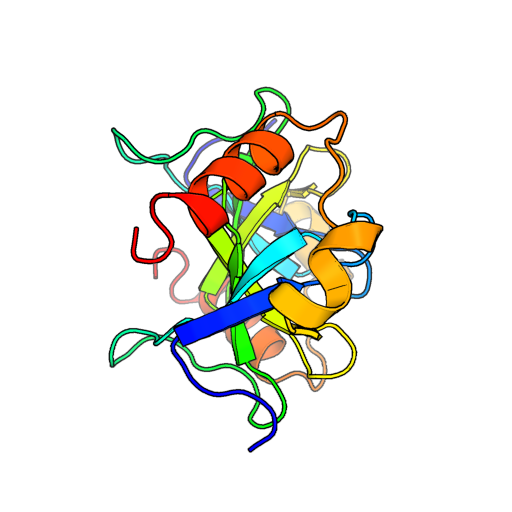LU B O 1
ATOM 1398 N N . ASN B 1 84 ? 7.932 -16.354 27.619 1.00 11.71 90 ASN B N 1
ATOM 1399 C CA . ASN B 1 84 ? 8.496 -17.708 27.571 1.00 11.62 90 ASN B CA 1
ATOM 1400 C C . ASN B 1 84 ? 9.878 -17.846 26.925 1.00 11.51 90 ASN B C 1
ATOM 1401 O O . ASN B 1 84 ? 10.560 -18.851 27.131 1.00 12.88 90 ASN B O 1
ATOM 1406 N N . ASN B 1 85 ? 10.291 -16.856 26.142 1.00 10.28 91 ASN B N 1
ATOM 1407 C CA . ASN B 1 85 ? 11.643 -16.851 25.588 1.00 10.22 91 ASN B CA 1
ATOM 1408 C C . ASN B 1 85 ? 12.102 -15.426 25.303 1.00 9.27 91 ASN B C 1
ATOM 1409 O O . ASN B 1 85 ? 12.343 -15.062 24.149 1.00 9.01 91 ASN B O 1
ATOM 1414 N N . PRO B 1 86 ? 12.217 -14.604 26.362 1.00 9.22 92 PRO B N 1
ATOM 1415 C CA . PRO B 1 86 ? 12.538 -13.184 26.168 1.00 8.93 92 PRO B CA 1
ATOM 1416 C C . PRO B 1 86 ? 13.919 -12.966 25.552 1.00 8.08 92 PRO B C 1
ATOM 1417 O O . PRO B 1 86 ? 14.151 -11.908 24.963 1.00 8.60 92 PRO B O 1
ATOM 1421 N N . GLY B 1 87 ? 14.810 -13.947 25.663 1.00 8.67 93 GLY B N 1
ATOM 1422 C CA . GLY B 1 87 ? 16.121 -13.838 25.055 1.00 10.08 93 GLY B CA 1
ATOM 1423 C C . GLY B 1 87 ? 16.222 -14.452 23.672 1.00 11.10 93 GLY B C 1
ATOM 1424 O O . GLY B 1 87 ? 17.334 -14.695 23.196 1.00 12.83 93 GLY B O 1
ATOM 1425 N N . VAL B 1 88 ? 15.085 -14.693 23.019 1.00 11.09 94 VAL B N 1
ATOM 1426 C CA . VAL B 1 88 ? 15.079 -15.329 21.699 1.00 12.41 94 VAL B CA 1
ATOM 1427 C C . VAL B 1 88 ? 15.987 -14.599 20.709 1.00 14.28 94 VAL B C 1
ATOM 1428 O O . VAL B 1 88 ? 16.692 -15.228 19.915 1.00 19.83 94 VAL B O 1
#

Sequence (175 aa):
SEYKAGDLVFAKMKGYPHWPARIDELPEGAVKPPANKYPIFFFGTHETAFLGPKDLFPYKEYKDKFGKSNKRKGFNEGLWEIENNPGVEYKAGDLVFAKMKGYPHWPARIDELPEGAVKPPANKYPIFFFGTHETAFLGPKDLFPYKEYKDKFGKSNKRKGFNEGLWEIENNPGV

Solvent-accessible surface area: 10228 Å² total; per-residue (Å²): 158,120,21,148,47,50,43,52,0,0,0,57,24,132,43,54,41,49,17,0,0,37,4,26,145,51,97,180,82,33,50,164,24,68,116,98,60,34,20,2,21,8,0,4,13,56,29,36,9,18,3,13,42,185,51,6,45,64,8,152,135,79,61,123,162,43,27,135,91,42,177,61,156,18,2,56,79,0,20,148,22,4,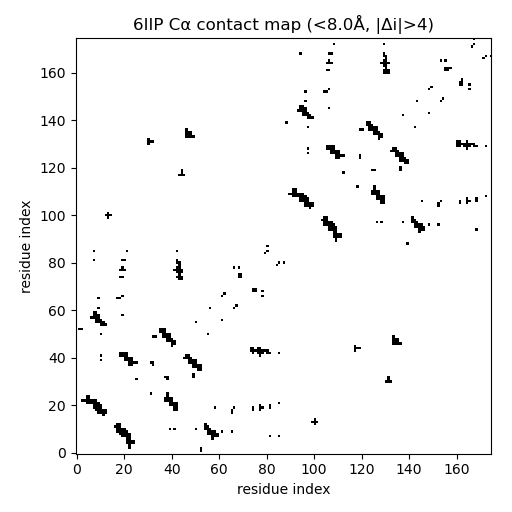102,84,64,50,70,74,161,30,146,46,52,48,52,0,0,0,55,22,105,49,61,43,45,21,0,0,37,4,35,141,74,88,171,63,36,45,120,18,65,114,103,49,48,19,1,20,8,0,2,13,51,30,40,8,25,3,7,56,168,17,7,45,65,7,143,138,76,77,123,151,44,20,138,78,61,199,103,157,25,2,47,82,0,23,150,18,4,80,93,66,56,67,69